Protein AF-A0A4Y2AQ92-F1 (afdb_monomer)

Structure (mmCIF, N/CA/C/O backbone):
data_AF-A0A4Y2AQ92-F1
#
_entry.id   AF-A0A4Y2AQ92-F1
#
loop_
_atom_site.group_PDB
_atom_site.id
_atom_site.type_symbol
_atom_site.label_atom_id
_atom_site.label_alt_id
_atom_site.label_comp_id
_atom_site.label_asym_id
_atom_site.label_entity_id
_atom_site.label_seq_id
_atom_site.pdbx_PDB_ins_code
_atom_site.Cartn_x
_atom_site.Cartn_y
_atom_site.Cartn_z
_atom_site.occupancy
_atom_site.B_iso_or_equiv
_atom_site.auth_seq_id
_atom_site.auth_comp_id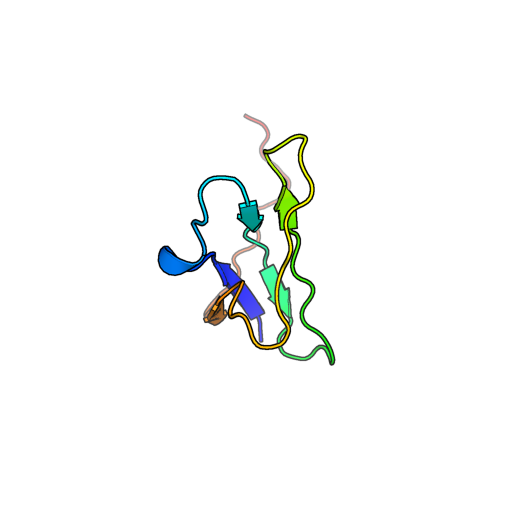
_atom_site.auth_asym_id
_atom_site.auth_atom_id
_atom_site.pdbx_PDB_model_num
ATOM 1 N N . ARG A 1 1 ? 6.639 -4.701 -13.283 1.00 88.88 1 ARG A N 1
ATOM 2 C CA . ARG A 1 1 ? 5.610 -3.714 -13.692 1.00 88.88 1 ARG A CA 1
ATOM 3 C C . ARG A 1 1 ? 5.366 -2.932 -12.432 1.00 88.88 1 ARG A C 1
ATOM 5 O O . ARG A 1 1 ? 5.080 -3.579 -11.436 1.00 88.88 1 ARG A O 1
ATOM 12 N N . TYR A 1 2 ? 5.585 -1.629 -12.439 1.00 92.38 2 TYR A N 1
ATOM 13 C CA . TYR A 1 2 ? 5.491 -0.855 -11.211 1.00 92.38 2 TYR A CA 1
ATOM 14 C C . TYR A 1 2 ? 4.144 -0.159 -11.124 1.00 92.38 2 TYR A C 1
ATOM 16 O O . TYR A 1 2 ? 3.492 0.052 -12.145 1.00 92.38 2 TYR A O 1
ATOM 24 N N . ALA A 1 3 ? 3.739 0.168 -9.910 1.00 92.62 3 ALA A N 1
ATOM 25 C CA . ALA A 1 3 ? 2.615 1.042 -9.645 1.00 92.62 3 ALA A CA 1
ATOM 26 C C . ALA A 1 3 ? 2.983 2.023 -8.540 1.00 92.62 3 ALA A C 1
ATOM 28 O O . ALA A 1 3 ? 3.875 1.744 -7.738 1.00 92.62 3 ALA A O 1
ATOM 29 N N . VAL A 1 4 ? 2.291 3.152 -8.491 1.00 91.25 4 VAL A N 1
ATOM 30 C CA . VAL A 1 4 ? 2.314 4.036 -7.327 1.00 91.25 4 VAL A CA 1
ATOM 31 C C . VAL A 1 4 ? 1.076 3.744 -6.500 1.00 91.25 4 VAL A C 1
ATOM 33 O O . VAL A 1 4 ? -0.026 3.649 -7.042 1.00 91.25 4 VAL A O 1
ATOM 36 N N . THR A 1 5 ? 1.265 3.557 -5.196 1.00 89.75 5 THR A N 1
ATOM 37 C CA . THR A 1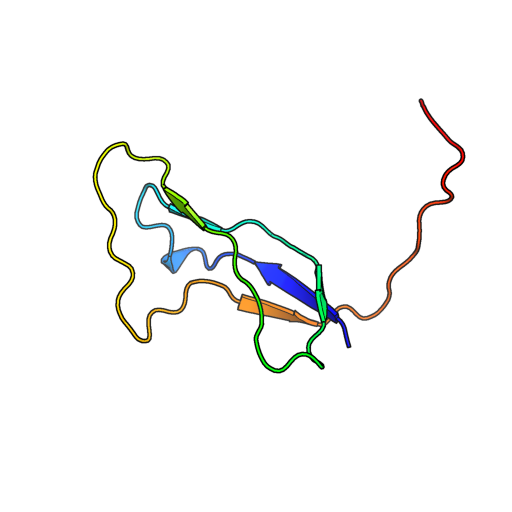 5 ? 0.141 3.494 -4.264 1.00 89.75 5 THR A CA 1
ATOM 38 C C . THR A 1 5 ? -0.418 4.895 -4.049 1.00 89.75 5 THR A C 1
ATOM 40 O O . THR A 1 5 ? 0.350 5.822 -3.803 1.00 89.75 5 THR A O 1
ATOM 43 N N . ASP A 1 6 ? -1.736 5.042 -4.083 1.00 84.31 6 ASP A N 1
ATOM 44 C CA . ASP A 1 6 ? -2.424 6.279 -3.715 1.00 84.31 6 ASP A CA 1
ATOM 45 C C . ASP A 1 6 ? -3.518 5.999 -2.680 1.00 84.31 6 ASP A C 1
ATOM 47 O O . ASP A 1 6 ? -3.946 4.855 -2.484 1.00 84.31 6 ASP A O 1
ATOM 51 N N . PHE A 1 7 ? -3.935 7.036 -1.966 1.00 76.00 7 PHE A N 1
ATOM 52 C CA . PHE A 1 7 ? -4.950 6.941 -0.933 1.00 76.00 7 PHE A CA 1
ATOM 53 C C . PHE A 1 7 ? -6.325 7.326 -1.484 1.00 76.00 7 PHE A C 1
ATOM 55 O O . PHE A 1 7 ? -6.502 8.452 -1.955 1.00 76.00 7 PHE A O 1
ATOM 62 N N . PRO A 1 8 ? -7.347 6.459 -1.376 1.00 68.56 8 PRO A N 1
ATOM 63 C CA . PRO A 1 8 ? -8.683 6.835 -1.796 1.00 68.56 8 PRO A CA 1
ATOM 64 C C . PRO A 1 8 ? -9.202 7.934 -0.868 1.00 68.56 8 PRO A C 1
ATOM 66 O O . PRO A 1 8 ? -9.179 7.791 0.356 1.00 68.56 8 PRO A O 1
ATOM 69 N N . SER A 1 9 ? -9.756 9.004 -1.439 1.00 63.06 9 SER A N 1
ATOM 70 C CA . SER A 1 9 ? -10.365 10.112 -0.684 1.00 63.06 9 SER A CA 1
ATOM 71 C C . SER A 1 9 ? -11.439 9.644 0.313 1.00 63.06 9 SER A C 1
ATOM 73 O O . SER A 1 9 ? -11.668 10.293 1.332 1.00 63.06 9 SER A O 1
ATOM 75 N N . GLN A 1 10 ? -12.048 8.481 0.063 1.00 55.62 10 GLN A N 1
ATOM 76 C CA . GLN A 1 10 ? -13.058 7.841 0.907 1.00 55.62 10 GLN A CA 1
ATOM 77 C C . GLN A 1 10 ? -12.488 7.170 2.174 1.00 55.62 10 GLN A C 1
ATOM 79 O O . GLN A 1 10 ? -13.215 6.990 3.149 1.00 55.62 10 GLN A O 1
ATOM 84 N N . VAL A 1 11 ? -11.189 6.850 2.200 1.00 55.81 11 VAL A N 1
ATOM 85 C CA . VAL A 1 11 ? -10.478 6.311 3.380 1.00 55.81 11 VAL A CA 1
ATOM 86 C C . VAL A 1 11 ? -9.988 7.436 4.281 1.00 55.81 11 VAL A C 1
ATOM 88 O O . VAL A 1 11 ? -9.470 7.168 5.362 1.00 55.81 11 VAL A O 1
ATOM 91 N N . SER A 1 12 ? -10.227 8.700 3.903 1.00 57.25 12 SER A N 1
ATOM 92 C CA . SER A 1 12 ? -10.120 9.869 4.781 1.00 57.25 12 SER A CA 1
ATOM 93 C C . SER A 1 12 ? -11.162 9.810 5.914 1.00 57.25 12 SER A C 1
ATOM 95 O O . SER A 1 12 ? -11.985 10.697 6.129 1.00 57.25 12 SER A O 1
ATOM 97 N N . GLN A 1 13 ? -11.122 8.741 6.701 1.00 61.47 13 GLN A N 1
ATOM 98 C CA . GLN A 1 13 ? -11.599 8.673 8.0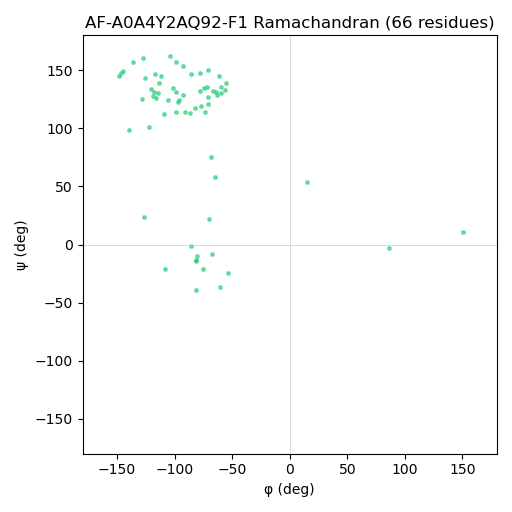63 1.00 61.47 13 GLN A CA 1
ATOM 99 C C . GLN A 1 13 ? -10.658 9.542 8.912 1.00 61.47 13 GLN A C 1
ATOM 101 O O . GLN A 1 13 ? -9.769 9.029 9.581 1.00 61.47 13 GLN A O 1
ATOM 106 N N . LYS A 1 14 ? -10.808 10.873 8.805 1.00 72.31 14 LYS A N 1
ATOM 107 C CA . LYS A 1 14 ? -10.233 11.967 9.628 1.00 72.31 14 LYS A CA 1
ATOM 108 C C . LYS A 1 14 ? -9.049 11.616 10.569 1.00 72.31 14 LYS A C 1
ATOM 110 O O . LYS A 1 14 ? -9.110 11.910 11.761 1.00 72.31 14 LYS A O 1
ATOM 115 N N . GLY A 1 15 ? -7.963 11.015 10.079 1.00 80.00 15 GLY A N 1
ATOM 116 C CA . GLY A 1 15 ? -6.804 10.699 10.930 1.00 80.00 15 GLY A CA 1
ATOM 117 C C . GLY A 1 15 ? -5.958 9.489 10.544 1.00 80.00 15 GLY A C 1
ATOM 118 O O . GLY A 1 15 ? -5.119 9.087 11.342 1.00 80.00 15 GLY A O 1
ATOM 119 N N . VAL A 1 16 ? -6.150 8.902 9.363 1.00 85.06 16 VAL A N 1
ATOM 120 C CA . VAL A 1 16 ? -5.251 7.883 8.809 1.00 85.06 16 VAL A CA 1
ATOM 121 C C . VAL A 1 16 ? -4.665 8.413 7.504 1.00 85.06 16 VAL A C 1
ATOM 123 O O . VAL A 1 16 ? -5.410 8.909 6.662 1.00 85.06 16 VAL A O 1
ATOM 126 N N . LEU A 1 17 ? -3.344 8.319 7.345 1.00 86.81 17 LEU A N 1
ATOM 127 C CA . LEU A 1 17 ? -2.646 8.591 6.089 1.00 86.81 17 LEU A CA 1
ATOM 128 C C . LEU A 1 17 ? -2.063 7.304 5.526 1.00 86.81 17 LEU A C 1
ATOM 130 O O . LEU A 1 17 ? -1.561 6.462 6.271 1.00 86.81 17 LEU A O 1
ATOM 134 N N . VAL A 1 18 ? -2.054 7.195 4.203 1.00 87.38 18 VAL A N 1
ATOM 135 C CA . VAL A 1 18 ? -1.308 6.161 3.489 1.00 87.38 18 VAL A CA 1
ATOM 136 C C . VAL A 1 18 ? -0.214 6.830 2.682 1.00 87.38 18 VAL A C 1
ATOM 138 O O . VAL A 1 18 ? -0.459 7.808 1.981 1.00 87.38 18 VAL A O 1
ATOM 141 N N . ALA A 1 19 ? 1.009 6.328 2.816 1.00 88.50 19 ALA A N 1
ATOM 142 C CA . ALA A 1 19 ? 2.132 6.873 2.074 1.00 88.50 19 ALA A CA 1
ATOM 143 C C . ALA A 1 19 ? 2.105 6.370 0.627 1.00 88.50 19 ALA A C 1
ATOM 145 O O . ALA A 1 19 ? 2.011 5.164 0.383 1.00 88.50 19 ALA A O 1
ATOM 146 N N . ALA A 1 20 ? 2.262 7.292 -0.320 1.00 89.56 20 ALA A N 1
ATOM 147 C CA . ALA A 1 20 ? 2.495 6.945 -1.710 1.00 89.56 20 ALA A CA 1
ATOM 148 C C . ALA A 1 20 ? 3.904 6.363 -1.880 1.00 89.56 20 ALA A C 1
ATOM 150 O O . ALA A 1 20 ? 4.897 6.953 -1.445 1.00 89.56 20 ALA A O 1
ATOM 151 N N . THR A 1 21 ? 4.006 5.183 -2.488 1.00 90.62 21 THR A N 1
ATOM 152 C CA . THR A 1 21 ? 5.284 4.522 -2.749 1.00 90.62 21 THR A CA 1
ATOM 153 C C . THR A 1 21 ? 5.244 3.760 -4.066 1.00 90.62 21 THR A C 1
ATOM 155 O O . THR A 1 21 ? 4.191 3.289 -4.496 1.00 90.62 21 THR A O 1
ATOM 158 N N . LEU A 1 22 ? 6.401 3.655 -4.720 1.00 92.19 22 LEU A N 1
ATOM 159 C CA . LEU A 1 22 ? 6.563 2.849 -5.921 1.00 92.19 22 LEU A CA 1
ATOM 160 C C . LEU A 1 22 ? 6.663 1.374 -5.516 1.00 92.19 22 LEU A C 1
ATOM 162 O O . LEU A 1 22 ? 7.582 0.979 -4.797 1.00 92.19 22 LEU A O 1
ATOM 166 N N . VAL A 1 23 ? 5.734 0.555 -5.994 1.00 93.06 23 VAL A N 1
ATOM 167 C CA . VAL A 1 23 ? 5.649 -0.877 -5.693 1.00 93.06 23 VAL A CA 1
ATOM 168 C C . VAL A 1 23 ? 5.833 -1.706 -6.955 1.00 93.06 23 VAL A C 1
ATOM 170 O O . VAL A 1 23 ? 5.430 -1.303 -8.044 1.00 93.06 23 VAL A O 1
ATOM 173 N N . ASP A 1 24 ? 6.445 -2.882 -6.824 1.00 93.62 24 ASP A N 1
ATOM 174 C CA . ASP A 1 24 ? 6.546 -3.845 -7.922 1.00 93.62 24 ASP A CA 1
ATOM 175 C C . ASP A 1 24 ? 5.351 -4.802 -7.893 1.00 93.62 24 ASP A C 1
ATOM 177 O O . ASP A 1 24 ? 5.226 -5.631 -6.994 1.00 93.62 24 ASP A O 1
ATOM 181 N N . LEU A 1 25 ? 4.505 -4.728 -8.921 1.00 91.12 25 LEU A N 1
ATOM 182 C CA . LEU A 1 25 ? 3.325 -5.581 -9.087 1.00 91.12 25 LEU A CA 1
ATOM 183 C C . LEU A 1 25 ? 3.671 -7.054 -9.354 1.00 91.12 25 LEU A C 1
ATOM 185 O O . LEU A 1 25 ? 2.772 -7.886 -9.407 1.00 91.12 25 LEU A O 1
ATOM 189 N N . LYS A 1 26 ? 4.948 -7.397 -9.572 1.00 92.88 26 LYS A N 1
ATOM 190 C CA . LYS A 1 26 ? 5.386 -8.798 -9.682 1.00 92.88 26 LYS A CA 1
ATOM 191 C C . LYS A 1 26 ? 5.572 -9.477 -8.320 1.00 92.88 26 LYS A C 1
ATOM 193 O O . LYS A 1 26 ? 5.819 -10.681 -8.286 1.00 92.88 26 LYS A O 1
ATOM 198 N N . LYS A 1 27 ? 5.532 -8.728 -7.216 1.00 92.50 27 LYS A N 1
ATOM 199 C CA . LYS A 1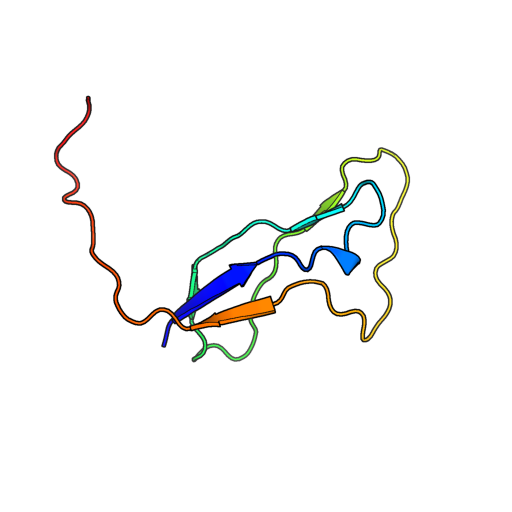 27 ? 5.677 -9.281 -5.866 1.00 92.50 27 LYS A CA 1
ATOM 200 C C . LYS A 1 27 ? 4.373 -9.939 -5.418 1.00 92.50 27 LYS A C 1
ATOM 202 O O . LYS A 1 27 ? 3.295 -9.482 -5.770 1.00 92.50 27 LYS A O 1
ATOM 207 N N . GLU A 1 28 ? 4.498 -10.994 -4.614 1.00 92.81 28 GLU A N 1
ATOM 208 C CA . GLU A 1 28 ? 3.360 -11.747 -4.070 1.00 92.81 28 GLU A CA 1
ATOM 209 C C . GLU A 1 28 ? 2.443 -10.874 -3.201 1.00 92.81 28 GLU A C 1
ATOM 211 O O . GLU A 1 28 ? 1.224 -11.002 -3.254 1.00 92.81 28 GLU A O 1
ATOM 216 N N . ALA A 1 29 ? 3.032 -9.944 -2.446 1.00 91.81 29 ALA A N 1
ATOM 217 C CA . ALA A 1 29 ? 2.314 -8.970 -1.641 1.00 91.81 29 ALA A CA 1
ATOM 218 C C . ALA A 1 29 ? 2.765 -7.547 -1.982 1.00 91.81 29 ALA A C 1
ATOM 220 O O . ALA A 1 29 ? 3.950 -7.288 -2.213 1.00 91.81 29 ALA A O 1
ATOM 221 N N . ILE A 1 30 ? 1.810 -6.619 -1.957 1.00 92.06 30 ILE A N 1
ATOM 222 C CA . ILE A 1 30 ? 2.058 -5.188 -2.112 1.00 92.06 30 ILE A CA 1
ATOM 223 C C . ILE A 1 30 ? 2.085 -4.565 -0.712 1.00 92.06 30 ILE A C 1
ATOM 225 O O . ILE A 1 30 ? 1.060 -4.573 -0.026 1.00 92.06 30 ILE A O 1
ATOM 229 N N . PRO A 1 31 ? 3.232 -4.042 -0.250 1.00 91.25 31 PRO A N 1
ATOM 230 C CA . PRO A 1 31 ? 3.302 -3.392 1.048 1.00 91.25 31 PRO A CA 1
ATOM 231 C C . PRO A 1 31 ? 2.589 -2.036 1.004 1.00 91.25 31 PRO A C 1
ATOM 233 O O . PRO A 1 31 ? 2.809 -1.239 0.094 1.00 91.25 31 PRO A O 1
ATOM 236 N N . VAL A 1 32 ? 1.792 -1.748 2.032 1.00 90.06 32 VAL A N 1
ATOM 237 C CA . VAL A 1 32 ? 1.149 -0.444 2.238 1.00 90.06 32 VAL A CA 1
ATOM 238 C C . VAL A 1 32 ? 1.646 0.128 3.560 1.00 90.06 32 VAL A C 1
ATOM 240 O O . VAL A 1 32 ? 1.602 -0.544 4.590 1.00 90.06 32 VAL A O 1
ATOM 243 N N . ARG A 1 33 ? 2.145 1.367 3.539 1.00 90.56 33 ARG A N 1
ATOM 244 C CA . ARG A 1 33 ? 2.568 2.079 4.753 1.00 90.56 33 ARG A CA 1
ATOM 245 C C . ARG A 1 33 ? 1.445 2.994 5.208 1.00 90.56 33 ARG A C 1
ATOM 247 O O . ARG A 1 33 ? 1.025 3.867 4.452 1.00 90.56 33 ARG A O 1
ATOM 254 N N . VAL A 1 34 ? 0.998 2.796 6.441 1.00 88.19 34 VAL A N 1
ATOM 255 C CA . VAL A 1 34 ? -0.121 3.527 7.036 1.00 88.19 34 VAL A CA 1
ATOM 256 C C . VAL A 1 34 ? 0.362 4.257 8.285 1.00 88.19 34 VAL A C 1
ATOM 258 O O . VAL A 1 34 ? 1.061 3.671 9.111 1.00 88.19 34 VAL A O 1
ATOM 261 N N . LEU A 1 35 ? -0.015 5.524 8.427 1.00 89.12 35 LEU A N 1
ATOM 262 C CA . LEU A 1 35 ? 0.239 6.341 9.608 1.00 89.12 35 LEU A CA 1
ATOM 263 C C . LEU A 1 35 ? -1.089 6.717 10.261 1.00 89.12 35 LEU A C 1
ATOM 265 O O . LEU A 1 35 ? -1.962 7.308 9.627 1.00 89.12 35 LEU A O 1
ATOM 269 N N . ASN A 1 36 ? -1.216 6.415 11.548 1.00 90.00 36 ASN A N 1
ATOM 270 C CA . ASN A 1 36 ? -2.261 6.981 12.385 1.00 90.00 36 ASN A CA 1
ATOM 271 C C . ASN A 1 36 ? -1.815 8.371 12.857 1.00 90.00 36 ASN A C 1
ATOM 273 O O . ASN A 1 36 ? -0.806 8.491 13.547 1.00 90.00 36 ASN A O 1
ATOM 277 N N . LEU A 1 37 ? -2.551 9.408 12.467 1.00 88.56 37 LEU A N 1
ATOM 278 C CA . LEU A 1 37 ? -2.322 10.784 12.920 1.00 88.56 37 LEU A CA 1
ATOM 279 C C . LEU A 1 37 ? -2.928 11.058 14.302 1.00 88.56 37 LEU A C 1
ATOM 281 O O . LEU A 1 37 ? -2.655 12.093 14.906 1.00 88.56 37 LEU A O 1
ATOM 285 N N . ASP A 1 38 ? -3.790 10.165 14.776 1.00 86.31 38 ASP A N 1
ATOM 286 C CA . ASP A 1 38 ? -4.432 10.250 16.078 1.00 86.31 38 ASP A CA 1
ATOM 287 C C . ASP A 1 38 ? -3.606 9.490 17.131 1.00 86.31 38 ASP A C 1
ATOM 289 O O . ASP A 1 38 ? -2.898 8.529 16.836 1.00 86.31 38 ASP A O 1
ATOM 293 N N . HIS A 1 39 ? -3.736 9.898 18.387 1.00 87.38 39 HIS A N 1
ATOM 294 C CA . HIS A 1 39 ? -3.188 9.180 19.539 1.00 87.38 39 HIS A CA 1
ATOM 295 C C . HIS A 1 39 ? -4.107 8.026 19.972 1.00 87.38 39 HIS A C 1
ATOM 297 O O . HIS A 1 39 ? -3.699 7.156 20.742 1.00 87.38 39 HIS A O 1
ATOM 303 N N . LYS A 1 40 ? -5.354 8.005 19.487 1.00 91.06 40 LYS A N 1
ATOM 304 C CA . LYS A 1 40 ? -6.302 6.908 19.707 1.00 91.06 40 LYS A CA 1
ATOM 305 C C . LYS A 1 40 ? -6.116 5.792 18.673 1.00 91.06 40 LYS A C 1
ATOM 307 O O . LYS A 1 40 ? -5.828 6.097 17.514 1.00 91.06 40 LYS A O 1
ATOM 312 N N . PRO A 1 41 ? -6.340 4.515 19.041 1.00 90.00 41 PRO A N 1
ATOM 313 C CA . PRO A 1 41 ? -6.338 3.415 18.082 1.00 90.00 41 PRO A CA 1
ATOM 314 C C . PRO A 1 41 ? -7.332 3.646 16.936 1.00 90.00 41 PRO A C 1
ATOM 316 O O . PRO A 1 41 ? -8.457 4.097 17.159 1.00 90.00 41 PRO A O 1
ATOM 319 N N . LYS A 1 42 ? -6.918 3.304 15.714 1.00 88.12 42 LYS A N 1
ATOM 320 C CA . LYS A 1 42 ? -7.778 3.237 14.528 1.00 88.12 42 LYS A CA 1
ATOM 321 C C . LYS A 1 42 ? -7.862 1.782 14.083 1.00 88.12 42 LYS A C 1
ATOM 323 O O . LYS A 1 42 ? -6.849 1.085 14.072 1.00 88.12 42 LYS A O 1
ATOM 328 N N . THR A 1 43 ? -9.051 1.350 13.692 1.00 88.38 43 THR A N 1
ATOM 329 C CA . THR A 1 43 ? -9.277 0.008 13.153 1.00 88.38 43 THR A CA 1
ATOM 330 C C . THR A 1 43 ? -9.386 0.095 11.640 1.00 88.38 43 THR A C 1
ATOM 332 O O . THR A 1 43 ? -10.073 0.968 11.118 1.00 88.38 43 THR A O 1
ATOM 335 N N . ILE A 1 44 ? -8.706 -0.810 10.943 1.00 86.81 44 ILE A N 1
ATOM 336 C CA . ILE A 1 44 ? -8.904 -1.047 9.515 1.00 86.81 44 ILE A CA 1
ATOM 337 C C . ILE A 1 44 ? -9.575 -2.406 9.405 1.00 86.81 44 ILE A C 1
ATOM 339 O O . ILE A 1 44 ? -8.971 -3.430 9.730 1.00 86.81 44 ILE A O 1
ATOM 343 N N . ASP A 1 45 ? -10.829 -2.404 8.975 1.00 89.25 45 ASP A N 1
ATOM 344 C CA . ASP A 1 45 ? -11.594 -3.633 8.846 1.00 89.25 45 ASP A CA 1
ATOM 345 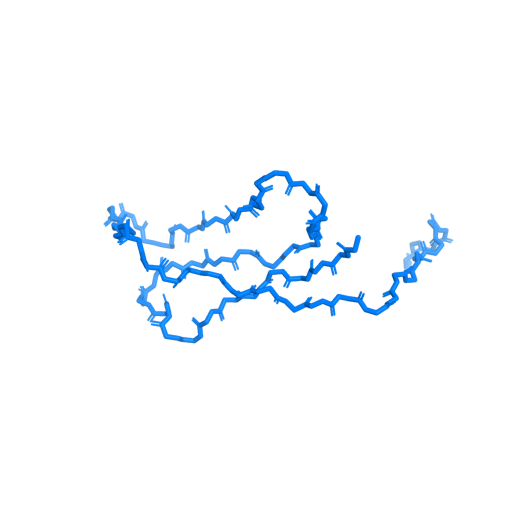C C . ASP A 1 45 ? -11.092 -4.479 7.675 1.00 89.25 45 ASP A C 1
ATOM 347 O O . ASP A 1 45 ? -10.610 -3.983 6.650 1.00 89.25 45 ASP A O 1
ATOM 351 N N . LYS A 1 46 ? -11.232 -5.798 7.806 1.00 91.31 46 LYS A N 1
ATOM 352 C CA . LYS A 1 46 ? -10.916 -6.720 6.716 1.00 91.31 46 LYS A CA 1
ATOM 353 C C . LYS A 1 46 ? -11.790 -6.400 5.500 1.00 91.31 46 LYS A C 1
ATOM 355 O O . LYS A 1 46 ? -13.008 -6.329 5.610 1.00 91.31 46 LYS A O 1
ATOM 360 N N . GLY A 1 47 ? -11.163 -6.274 4.331 1.00 88.44 47 GLY A N 1
ATOM 361 C CA . GLY A 1 47 ? -11.850 -5.928 3.083 1.00 88.44 47 GLY A CA 1
ATOM 362 C C . GLY A 1 47 ? -12.018 -4.423 2.857 1.00 88.44 47 GLY A C 1
ATOM 363 O O . GLY A 1 47 ? -12.487 -4.037 1.788 1.00 88.44 47 GLY A O 1
ATOM 364 N N . ALA A 1 48 ? -11.598 -3.572 3.801 1.00 87.38 48 ALA A N 1
ATOM 365 C CA . ALA A 1 48 ? -11.498 -2.143 3.554 1.00 87.38 48 ALA A CA 1
ATOM 366 C C . ALA A 1 48 ? -10.465 -1.871 2.451 1.00 87.38 48 ALA A C 1
ATOM 368 O O . ALA A 1 48 ? -9.316 -2.317 2.516 1.00 87.38 48 ALA A O 1
ATOM 369 N N . VAL A 1 49 ? -10.870 -1.107 1.441 1.00 88.19 49 VAL A N 1
ATOM 370 C CA . VAL A 1 49 ? -9.936 -0.556 0.458 1.00 88.19 49 VAL A CA 1
ATOM 371 C C . VAL A 1 49 ? -9.183 0.566 1.157 1.00 88.19 49 VAL A C 1
ATOM 373 O O . VAL A 1 49 ? -9.811 1.545 1.527 1.00 88.19 49 VAL A O 1
ATOM 376 N N . ILE A 1 50 ? -7.872 0.422 1.367 1.00 86.62 50 ILE A N 1
ATOM 377 C CA . ILE A 1 50 ? -7.042 1.443 2.041 1.00 86.62 50 ILE A CA 1
ATOM 378 C C . ILE A 1 50 ? -6.089 2.178 1.104 1.00 86.62 50 ILE A C 1
ATOM 380 O O . ILE A 1 50 ?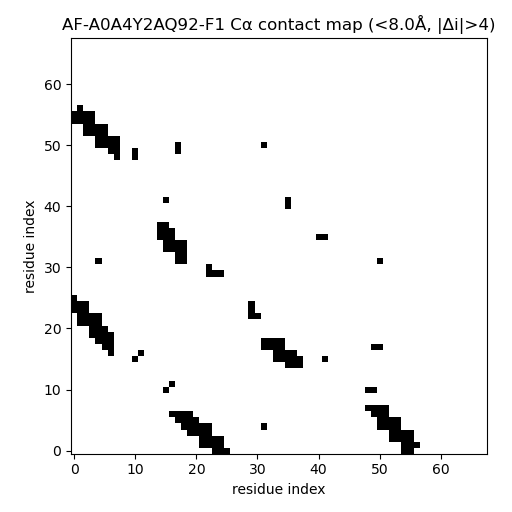 -5.633 3.269 1.419 1.00 86.62 50 ILE A O 1
ATOM 384 N N . ALA A 1 51 ? -5.784 1.576 -0.039 1.00 89.25 51 ALA A N 1
ATOM 385 C CA . ALA A 1 51 ? -4.903 2.119 -1.052 1.00 89.25 51 ALA A CA 1
ATOM 386 C C . ALA A 1 51 ? -5.378 1.633 -2.419 1.00 89.25 51 ALA A C 1
ATOM 388 O O . ALA A 1 51 ? -5.842 0.497 -2.551 1.00 89.25 51 ALA A O 1
ATOM 389 N N . THR A 1 52 ? -5.233 2.473 -3.430 1.00 90.62 52 THR A N 1
ATOM 390 C CA . THR A 1 52 ? -5.303 2.081 -4.839 1.00 90.62 52 THR A CA 1
ATOM 391 C C . THR A 1 52 ? -3.893 2.049 -5.415 1.00 90.62 52 THR A C 1
ATOM 393 O O . THR A 1 52 ? -2.952 2.565 -4.817 1.00 90.62 52 THR A O 1
ATOM 396 N N . CYS A 1 53 ? -3.712 1.375 -6.547 1.00 90.44 53 CYS A N 1
ATOM 397 C CA . CYS A 1 53 ? -2.434 1.318 -7.248 1.00 90.44 53 CYS A CA 1
ATOM 398 C C . CYS A 1 53 ? -2.650 1.701 -8.704 1.00 90.44 53 CYS A C 1
ATOM 400 O O . CYS A 1 53 ? -3.447 1.059 -9.391 1.00 90.44 53 CYS A O 1
ATOM 402 N N . GLU A 1 54 ? -1.906 2.691 -9.180 1.00 91.31 54 GLU A N 1
ATOM 403 C CA . GLU A 1 54 ? -1.926 3.092 -10.585 1.00 91.31 54 GLU A CA 1
ATOM 404 C C . GLU A 1 54 ? -0.645 2.620 -11.282 1.00 91.31 54 GLU A C 1
ATOM 406 O O . GLU A 1 54 ? 0.452 2.915 -10.795 1.00 91.31 54 GLU A O 1
ATOM 411 N N . PRO A 1 55 ? -0.738 1.855 -12.389 1.00 92.69 55 PRO A N 1
ATOM 412 C CA . PRO A 1 55 ? 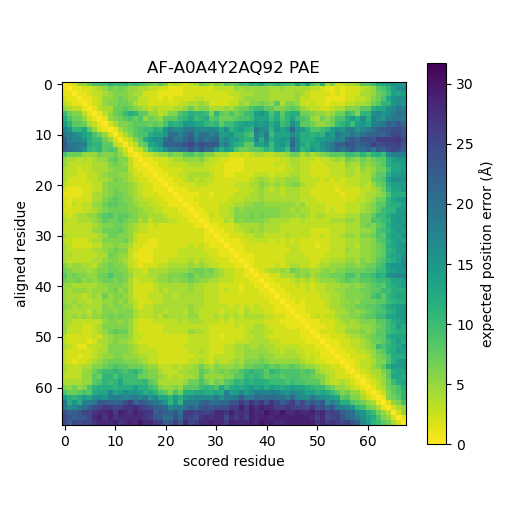0.435 1.387 -13.116 1.00 92.69 55 PRO A CA 1
ATOM 413 C C . PRO A 1 55 ? 1.303 2.540 -13.624 1.00 92.69 55 PRO A C 1
ATOM 415 O O . PRO A 1 55 ? 0.813 3.488 -14.230 1.00 92.69 55 PRO A O 1
ATOM 418 N N . VAL A 1 56 ? 2.614 2.405 -13.454 1.00 92.56 56 VAL A N 1
ATOM 419 C CA . VAL A 1 56 ? 3.604 3.347 -13.978 1.00 92.56 56 VAL A CA 1
ATOM 420 C C . VAL A 1 56 ? 4.076 2.880 -15.350 1.00 92.56 56 VAL A C 1
ATOM 422 O O . VAL A 1 56 ? 4.476 1.723 -15.517 1.00 92.56 56 VAL A O 1
ATOM 425 N N . VAL A 1 57 ? 4.031 3.791 -16.324 1.00 90.38 57 VAL A N 1
ATOM 426 C CA . VAL A 1 57 ? 4.422 3.527 -17.717 1.00 90.38 57 VAL A CA 1
ATOM 427 C C . VAL A 1 57 ? 5.938 3.604 -17.900 1.00 90.38 57 VAL A C 1
ATOM 429 O O . VAL A 1 57 ? 6.498 2.764 -18.600 1.00 90.38 57 VAL A O 1
ATOM 432 N N . ASP A 1 58 ? 6.603 4.555 -17.239 1.00 89.62 58 ASP A N 1
ATOM 433 C CA . ASP A 1 58 ? 8.054 4.736 -17.316 1.00 89.62 58 ASP A CA 1
ATOM 434 C C . ASP A 1 58 ? 8.638 5.236 -15.983 1.00 89.62 58 ASP A C 1
ATOM 436 O O . ASP A 1 58 ? 7.977 5.961 -15.236 1.00 89.62 58 ASP A O 1
ATOM 440 N N . ILE A 1 59 ? 9.875 4.836 -15.679 1.00 86.88 59 ILE A N 1
ATOM 441 C CA . ILE A 1 59 ? 10.628 5.271 -14.498 1.00 86.88 59 ILE A CA 1
ATOM 442 C C . ILE A 1 59 ? 11.926 5.901 -14.984 1.00 86.88 59 ILE A C 1
ATOM 444 O O . ILE A 1 59 ? 12.902 5.214 -15.288 1.00 86.88 59 ILE A O 1
ATOM 448 N N . ILE A 1 60 ? 11.951 7.228 -14.997 1.00 86.75 60 ILE A N 1
ATOM 449 C CA . ILE A 1 60 ? 13.149 7.985 -15.341 1.00 86.75 60 ILE A CA 1
ATOM 450 C C . ILE A 1 60 ? 13.979 8.154 -14.070 1.00 86.75 60 ILE A C 1
ATOM 452 O O . ILE A 1 60 ? 13.577 8.840 -13.128 1.00 86.75 60 ILE A O 1
ATOM 456 N N . ALA A 1 61 ? 15.150 7.522 -14.027 1.00 83.56 61 ALA A N 1
ATOM 457 C CA . ALA A 1 61 ? 16.090 7.730 -12.936 1.00 83.56 61 ALA A CA 1
ATOM 458 C C . ALA A 1 61 ? 16.700 9.135 -13.048 1.00 83.56 61 ALA A C 1
ATOM 460 O O . ALA A 1 61 ? 17.343 9.466 -14.045 1.00 83.56 61 ALA A O 1
ATOM 461 N N . ARG A 1 62 ? 16.529 9.964 -12.013 1.00 82.44 62 ARG A N 1
ATOM 462 C CA . ARG A 1 62 ? 17.283 11.218 -11.906 1.00 82.44 62 ARG A CA 1
ATOM 463 C C . ARG A 1 62 ? 18.774 10.870 -11.756 1.00 82.44 62 ARG A C 1
ATOM 465 O O . ARG A 1 62 ? 19.096 10.041 -10.900 1.00 82.44 62 ARG A O 1
ATOM 472 N N . PRO A 1 63 ? 19.688 11.480 -12.534 1.00 81.00 63 PRO A N 1
ATOM 473 C CA . PRO A 1 63 ? 21.121 11.288 -12.338 1.00 81.00 63 PRO A CA 1
ATOM 474 C C . PRO A 1 63 ? 21.498 11.650 -10.898 1.00 81.00 63 PRO A C 1
ATOM 476 O O . PRO A 1 63 ? 21.097 12.705 -10.409 1.00 81.00 63 PRO A O 1
ATOM 479 N N . GLN A 1 64 ? 22.280 10.808 -10.219 1.00 72.69 64 GLN A N 1
ATOM 480 C CA . GLN A 1 64 ? 22.676 10.989 -8.810 1.00 72.69 64 GLN A CA 1
ATOM 481 C C . GLN A 1 64 ? 23.661 12.162 -8.574 1.00 72.69 64 GLN A C 1
ATOM 483 O O . GLN A 1 64 ? 24.382 12.176 -7.584 1.00 72.69 64 GLN A O 1
ATOM 488 N N . GLY A 1 65 ? 23.719 13.145 -9.477 1.00 68.12 65 GLY A N 1
ATOM 489 C CA . GLY A 1 65 ? 24.822 14.101 -9.597 1.00 68.12 65 GLY A CA 1
ATOM 490 C C . GLY A 1 65 ? 24.451 15.581 -9.572 1.00 68.12 65 GLY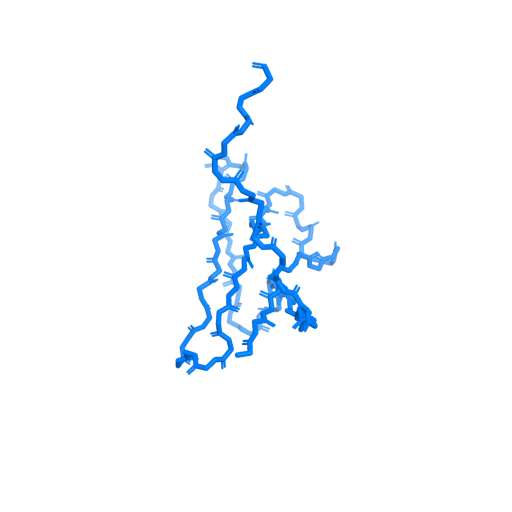 A C 1
ATOM 491 O O . GLY A 1 65 ? 25.226 16.371 -10.088 1.00 68.12 65 GLY A O 1
ATOM 492 N N . PHE A 1 66 ? 23.312 15.976 -9.001 1.00 58.69 66 PHE A N 1
ATOM 493 C CA . PHE A 1 66 ? 23.045 17.390 -8.710 1.00 58.69 66 PHE A CA 1
ATOM 494 C C . PHE A 1 66 ? 22.359 17.526 -7.349 1.00 58.69 66 PHE A C 1
ATOM 496 O O . PHE A 1 66 ? 21.149 17.320 -7.228 1.00 58.69 66 PHE A O 1
ATOM 503 N N . SER A 1 67 ? 23.168 17.848 -6.334 1.00 68.06 67 SER A N 1
ATOM 504 C CA . SER A 1 67 ? 22.719 18.728 -5.254 1.00 68.06 67 SER A CA 1
ATOM 505 C C . SER A 1 67 ? 22.374 20.077 -5.877 1.00 68.06 67 SER A C 1
ATOM 507 O O . SER A 1 67 ? 23.019 20.482 -6.847 1.00 68.06 67 SER A O 1
ATOM 509 N N . GLU A 1 68 ? 21.356 20.733 -5.333 1.00 60.44 68 GLU A N 1
ATOM 510 C CA . GLU A 1 68 ? 21.235 22.190 -5.441 1.00 60.44 68 GLU A CA 1
ATOM 511 C C . GLU A 1 68 ? 22.500 22.872 -4.896 1.00 60.44 68 GLU A C 1
ATOM 513 O O . GLU A 1 68 ? 23.127 22.279 -3.976 1.00 60.44 68 GLU A O 1
#

Nearest PDB structures (foldseek):
  1f7q-assembly1_C  TM=7.409E-01  e=3.149E-01  Feline immunodeficiency virus
  3tp1-assembly1_A  TM=6.468E-01  e=2.135E-01  Mason-Pfizer monkey virus
  2zdc-assembly1_C  TM=7.024E-01  e=1.590E+00  unclassified
  2yzj-assembly1_C  TM=6.023E-01  e=1.227E+00  Sulfurisphaera tokodaii

Sequence (68 aa):
RYAVTDFPSQVSQKGVLVAATLVDLKKEAIPVRVLNLDHKPKTIDKGAVIATCEPVVDIIARPQGFSE

Secondary structure (DSSP, 8-state):
-EEEEE--GGG--SSEEE---EEETTSSS----EEE-SSS-----TT----EEEE-S---PPPS----

Mean predicted aligned error: 7.04 Å

pLDDT: mean 84.44, std 10.49, range [55.62, 93.62]

Foldseek 3Di:
DKWWKDFDPVLPPPFKDWDTDIFDPVDPDTDIDMDGRDPDDDDDDPPDDGIDIGDDPDDDDDPPPDDD

Organism: Araneus ventricosus (NCBI:txid182803)

Radius of gyration: 15.08 Å; Cα contacts (8 Å, |Δi|>4): 91; chains: 1; bounding box: 38×34×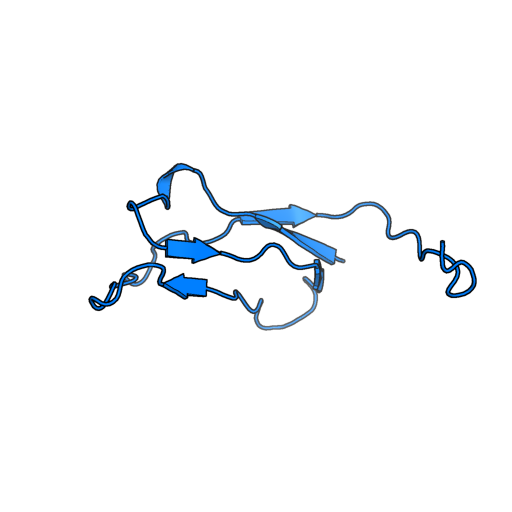37 Å

Solvent-accessible surface area (backbone atoms only — not comparable to full-atom values): 4657 Å² total; per-residue (Å²): 101,41,22,39,36,42,57,50,79,84,50,58,63,88,43,52,47,53,60,67,46,84,41,57,70,79,48,98,67,81,90,80,54,75,44,71,75,50,96,62,91,81,86,81,61,91,88,61,76,64,61,47,70,47,77,53,92,78,84,84,79,74,75,97,80,71,79,132